Protein AF-A0A838FBT1-F1 (afdb_monomer)

Sequence (132 aa):
MTEKQNKALNKRYNVAAKYRGFVIQQFCDIELMIDLVICRYFCDNINKSKELLHRLVSDKLDFNTKKILLGYILHNHYTKFIEDNPKFLSDLTKAQEFRNVLAHRKVFTRKKSDLDTFDGDNVWFENPYCKE

Structure (mmCIF, N/CA/C/O backbone):
data_AF-A0A838FBT1-F1
#
_entry.id   AF-A0A838FBT1-F1
#
loop_
_atom_site.group_PDB
_atom_site.id
_atom_site.type_symbol
_atom_site.label_atom_id
_atom_site.label_alt_id
_atom_site.label_comp_id
_atom_site.label_asym_id
_atom_site.label_entity_id
_atom_site.label_seq_id
_atom_site.pdbx_PDB_ins_code
_atom_site.Cartn_x
_atom_site.Cartn_y
_atom_site.Cartn_z
_atom_site.occupancy
_atom_site.B_iso_or_equiv
_atom_site.auth_seq_id
_atom_site.auth_comp_id
_atom_site.auth_asym_id
_atom_site.auth_atom_id
_atom_site.pdbx_PDB_model_num
ATOM 1 N N . MET A 1 1 ? 27.552 2.281 -31.216 1.00 57.62 1 MET A N 1
ATOM 2 C CA . MET A 1 1 ? 26.572 1.184 -31.040 1.00 57.62 1 MET A CA 1
ATOM 3 C C . MET A 1 1 ? 26.018 0.795 -32.393 1.00 57.62 1 MET A C 1
ATOM 5 O O . MET A 1 1 ? 25.703 1.681 -33.174 1.00 57.62 1 MET A O 1
ATOM 9 N N . THR A 1 2 ? 25.901 -0.501 -32.666 1.00 77.25 2 THR A N 1
ATOM 10 C CA . THR A 1 2 ? 25.253 -1.006 -33.882 1.00 77.25 2 THR A CA 1
ATOM 11 C C . THR A 1 2 ? 23.729 -0.922 -33.762 1.00 77.25 2 THR A C 1
ATOM 13 O O . THR A 1 2 ? 23.173 -0.935 -32.663 1.00 77.25 2 THR A O 1
ATOM 16 N N . GLU A 1 3 ? 23.021 -0.883 -34.889 1.00 76.50 3 GLU A N 1
ATOM 17 C CA . GLU A 1 3 ? 21.551 -0.844 -34.931 1.00 76.50 3 GLU A CA 1
ATOM 18 C C . GLU A 1 3 ? 20.907 -2.018 -34.162 1.00 76.50 3 GLU A C 1
ATOM 20 O O . GLU A 1 3 ? 19.926 -1.859 -33.430 1.00 76.50 3 GLU A O 1
ATOM 25 N N . LYS A 1 4 ? 21.540 -3.196 -34.224 1.00 70.38 4 LYS A N 1
ATOM 26 C CA . LYS A 1 4 ? 21.150 -4.393 -33.466 1.00 70.38 4 LYS A CA 1
ATOM 27 C C . LYS A 1 4 ? 21.300 -4.203 -31.949 1.00 70.38 4 LYS A C 1
ATOM 29 O O . LYS A 1 4 ? 20.436 -4.656 -31.196 1.00 70.38 4 LYS A O 1
ATOM 34 N N . GLN A 1 5 ? 22.355 -3.515 -31.499 1.00 62.03 5 GLN A N 1
ATOM 35 C CA . GLN A 1 5 ? 22.561 -3.172 -30.086 1.00 62.03 5 GLN A CA 1
ATOM 36 C C . GLN A 1 5 ? 21.514 -2.158 -29.601 1.00 62.03 5 GLN A C 1
ATOM 38 O O . GLN A 1 5 ? 20.922 -2.370 -28.544 1.00 62.03 5 GLN A O 1
ATOM 43 N N . ASN A 1 6 ? 21.195 -1.138 -30.405 1.00 69.25 6 ASN A N 1
ATOM 44 C CA . ASN A 1 6 ? 20.157 -0.150 -30.082 1.00 69.25 6 ASN A CA 1
ATOM 45 C C . ASN A 1 6 ? 18.767 -0.790 -29.949 1.00 69.25 6 ASN A C 1
ATOM 47 O O . ASN A 1 6 ? 18.041 -0.526 -28.992 1.00 69.25 6 ASN A O 1
ATOM 51 N N . LYS A 1 7 ? 18.401 -1.692 -30.868 1.00 70.75 7 LYS A N 1
ATOM 52 C CA . LYS A 1 7 ? 17.110 -2.395 -30.826 1.00 70.75 7 LYS A CA 1
ATOM 53 C C . LYS A 1 7 ? 16.982 -3.304 -29.599 1.00 70.75 7 LYS A C 1
ATOM 55 O O . LYS A 1 7 ? 15.925 -3.347 -28.968 1.00 70.75 7 LYS A O 1
ATOM 60 N N . ALA A 1 8 ? 18.053 -4.014 -29.239 1.00 67.62 8 ALA A N 1
ATOM 61 C CA . ALA A 1 8 ? 18.085 -4.847 -28.037 1.00 67.62 8 ALA A CA 1
ATOM 62 C C . ALA A 1 8 ? 17.990 -4.009 -26.750 1.00 67.62 8 ALA A C 1
ATOM 64 O O . ALA A 1 8 ? 17.270 -4.387 -25.824 1.00 67.62 8 ALA A O 1
ATOM 65 N N . LEU A 1 9 ? 18.667 -2.861 -26.712 1.00 68.69 9 LEU A N 1
ATOM 66 C CA . LEU A 1 9 ? 18.637 -1.928 -25.590 1.00 68.69 9 LEU A CA 1
ATOM 67 C C . LEU A 1 9 ? 17.241 -1.312 -25.399 1.00 68.69 9 LEU A C 1
ATOM 69 O O . LEU A 1 9 ? 16.690 -1.382 -24.303 1.00 68.69 9 LEU A O 1
ATOM 73 N N . ASN A 1 10 ? 16.611 -0.822 -26.471 1.00 71.94 10 ASN A N 1
ATOM 74 C CA . ASN A 1 10 ? 15.240 -0.296 -26.432 1.00 71.94 10 ASN A CA 1
ATOM 75 C C . ASN A 1 10 ? 14.230 -1.346 -25.957 1.00 71.94 10 ASN A C 1
ATOM 77 O O . ASN A 1 10 ? 13.334 -1.048 -25.168 1.00 71.94 10 ASN A O 1
ATOM 81 N N . LYS A 1 11 ? 14.399 -2.607 -26.378 1.00 72.38 11 LYS A N 1
ATOM 82 C CA . LYS A 1 11 ? 13.560 -3.708 -25.894 1.00 72.38 11 LYS A CA 1
ATOM 83 C C . LYS A 1 11 ? 13.687 -3.890 -24.378 1.00 72.38 11 LYS A C 1
ATOM 85 O O . LYS A 1 11 ? 12.668 -4.061 -23.715 1.00 72.38 11 LYS A O 1
ATOM 90 N N . ARG A 1 12 ? 14.903 -3.832 -23.823 1.00 68.38 12 ARG A N 1
ATOM 91 C CA . ARG A 1 12 ? 15.132 -3.929 -22.369 1.00 68.38 12 ARG A CA 1
ATOM 92 C C . ARG A 1 12 ? 14.523 -2.748 -21.617 1.00 68.38 12 ARG A C 1
ATOM 94 O O . ARG A 1 12 ? 13.839 -2.972 -20.624 1.00 68.38 12 ARG A O 1
ATOM 101 N N . TYR A 1 13 ? 14.686 -1.525 -22.125 1.00 71.81 13 TYR A N 1
ATOM 102 C CA . TYR 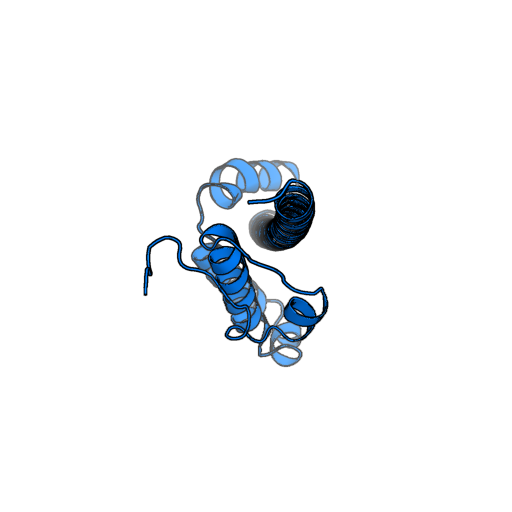A 1 13 ? 14.067 -0.337 -21.530 1.00 71.81 13 TYR A CA 1
ATOM 103 C C . TYR A 1 13 ? 12.542 -0.438 -21.472 1.00 71.81 13 TYR A C 1
ATOM 105 O O . TYR A 1 13 ? 11.958 -0.193 -20.421 1.00 71.81 13 TYR A O 1
ATOM 113 N N . ASN A 1 14 ? 11.898 -0.868 -22.559 1.00 73.50 14 ASN A N 1
ATOM 114 C CA . ASN A 1 14 ? 10.441 -1.014 -22.597 1.00 73.50 14 ASN A CA 1
ATOM 115 C C . ASN A 1 14 ? 9.939 -2.080 -21.615 1.00 73.50 14 ASN A C 1
ATOM 117 O O . ASN A 1 14 ? 8.913 -1.896 -20.962 1.00 73.50 14 ASN A O 1
ATOM 121 N N . VAL A 1 15 ? 10.672 -3.190 -21.485 1.00 73.56 15 VAL A N 1
ATOM 122 C CA . VAL A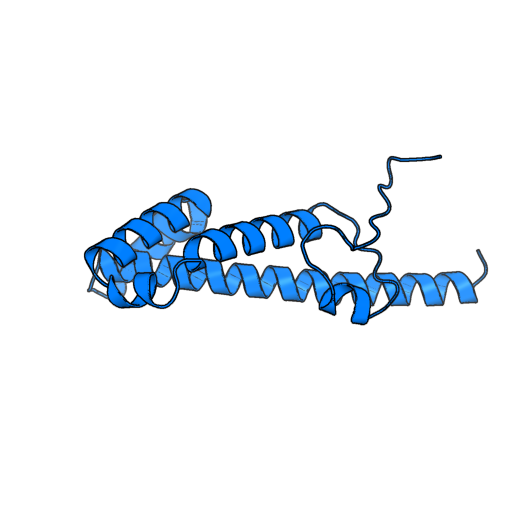 1 15 ? 10.349 -4.246 -20.517 1.00 73.56 15 VAL A CA 1
ATOM 123 C C . VAL A 1 15 ? 10.494 -3.727 -19.084 1.00 73.56 15 VAL A C 1
ATOM 125 O O . VAL A 1 15 ? 9.568 -3.883 -18.290 1.00 73.56 15 VAL A O 1
ATOM 128 N N . ALA A 1 16 ? 11.600 -3.055 -18.766 1.00 72.56 16 ALA A N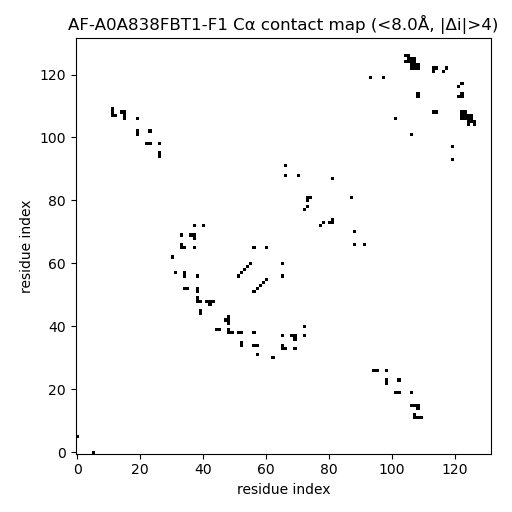 1
ATOM 129 C CA . ALA A 1 16 ? 11.821 -2.461 -17.451 1.00 72.56 16 ALA A CA 1
ATOM 130 C C . ALA A 1 16 ? 10.757 -1.409 -17.096 1.00 72.56 16 ALA A C 1
ATOM 132 O O . ALA A 1 16 ? 10.220 -1.431 -15.990 1.00 72.56 16 ALA A O 1
ATOM 133 N N . ALA A 1 17 ? 10.400 -0.535 -18.042 1.00 77.94 17 ALA A N 1
ATOM 134 C CA . ALA A 1 17 ? 9.354 0.468 -17.862 1.00 77.94 17 ALA A CA 1
ATOM 135 C C . ALA A 1 17 ? 7.990 -0.175 -17.574 1.00 77.94 17 ALA A C 1
ATOM 137 O O . ALA A 1 17 ? 7.292 0.254 -16.656 1.00 77.94 17 ALA A O 1
ATOM 138 N N . LYS A 1 18 ? 7.638 -1.245 -18.300 1.00 80.81 18 LYS A N 1
ATOM 139 C CA . LYS A 1 18 ? 6.389 -1.985 -18.083 1.00 80.81 18 LYS A CA 1
ATOM 140 C C . LYS A 1 18 ? 6.314 -2.580 -16.675 1.00 80.81 18 LYS A C 1
ATOM 142 O O . LYS A 1 18 ? 5.302 -2.407 -16.004 1.00 80.81 18 LYS A O 1
ATOM 147 N N . TYR A 1 19 ? 7.367 -3.260 -16.219 1.00 79.38 19 TYR A N 1
ATOM 148 C CA . TYR A 1 19 ? 7.380 -3.861 -14.880 1.00 79.38 19 TYR A CA 1
ATOM 149 C C . TYR A 1 19 ? 7.390 -2.815 -13.770 1.00 79.38 19 TYR A C 1
ATOM 151 O O . TYR A 1 19 ? 6.661 -2.955 -12.794 1.00 79.38 19 TYR A O 1
ATOM 159 N N . ARG A 1 20 ? 8.155 -1.733 -13.939 1.00 81.81 20 ARG A N 1
ATOM 160 C CA . ARG A 1 20 ? 8.130 -0.606 -13.005 1.00 81.81 20 ARG A CA 1
ATOM 161 C C . ARG A 1 20 ? 6.726 -0.013 -12.895 1.00 81.81 20 ARG A C 1
ATOM 163 O O . ARG A 1 20 ? 6.251 0.186 -11.784 1.00 81.81 20 ARG A O 1
ATOM 170 N N . GLY A 1 21 ? 6.064 0.238 -14.026 1.00 83.94 21 GLY A N 1
ATOM 171 C CA . GLY A 1 21 ? 4.685 0.729 -14.048 1.00 83.94 21 GLY A CA 1
ATOM 172 C C . GLY A 1 21 ? 3.724 -0.226 -13.342 1.00 83.94 21 GLY A C 1
ATOM 173 O O . GLY A 1 21 ? 2.918 0.214 -12.532 1.00 83.94 21 GLY A O 1
ATOM 174 N N . PHE A 1 22 ? 3.873 -1.533 -13.576 1.00 86.81 22 PHE A N 1
ATOM 175 C CA . PHE A 1 22 ? 3.082 -2.557 -12.898 1.00 86.81 22 PHE A CA 1
ATOM 176 C C . PHE A 1 22 ? 3.258 -2.518 -11.374 1.00 86.81 22 PHE A C 1
ATOM 178 O O . PHE A 1 22 ? 2.267 -2.422 -10.661 1.00 86.81 22 PHE A O 1
ATOM 185 N N . VAL A 1 23 ? 4.493 -2.535 -10.860 1.00 86.94 23 VAL A N 1
ATOM 186 C CA . VAL A 1 23 ? 4.723 -2.525 -9.404 1.00 86.94 23 VAL A CA 1
ATOM 187 C C . VAL A 1 23 ? 4.252 -1.221 -8.763 1.00 86.94 23 VAL A C 1
ATOM 189 O O . VAL A 1 23 ? 3.646 -1.254 -7.695 1.00 86.94 23 VAL A O 1
ATOM 192 N N . ILE A 1 24 ? 4.491 -0.076 -9.412 1.00 88.00 24 ILE A N 1
ATOM 193 C CA . ILE A 1 24 ? 3.989 1.215 -8.924 1.00 88.00 24 ILE A CA 1
ATOM 194 C C . ILE A 1 24 ? 2.462 1.177 -8.826 1.00 88.00 24 ILE A C 1
ATOM 196 O O . ILE A 1 24 ? 1.930 1.560 -7.790 1.00 88.00 24 ILE A O 1
ATOM 200 N N . GLN A 1 25 ? 1.774 0.662 -9.850 1.00 91.25 25 GLN A N 1
ATOM 201 C CA . GLN A 1 25 ? 0.318 0.540 -9.829 1.00 91.25 25 GLN A CA 1
ATOM 202 C C . GLN A 1 25 ? -0.159 -0.363 -8.687 1.00 91.25 25 GLN A C 1
ATOM 204 O O . GLN A 1 25 ? -1.042 0.033 -7.940 1.00 91.25 25 GLN A O 1
ATOM 209 N N . GLN A 1 26 ? 0.459 -1.533 -8.500 1.00 92.62 26 GLN A N 1
ATOM 210 C CA . GLN A 1 26 ? 0.101 -2.436 -7.400 1.00 92.62 26 GLN A CA 1
ATOM 211 C C . GLN A 1 26 ? 0.280 -1.773 -6.029 1.00 92.62 26 GLN A C 1
ATOM 213 O O . GLN A 1 26 ? -0.556 -1.940 -5.146 1.00 92.62 26 GLN A O 1
ATOM 218 N N . PHE A 1 27 ? 1.340 -0.982 -5.848 1.00 93.88 27 PHE A N 1
ATOM 219 C CA . PHE A 1 27 ? 1.536 -0.242 -4.605 1.00 93.88 27 PHE A CA 1
ATOM 220 C C . PHE A 1 27 ? 0.492 0.870 -4.418 1.00 93.88 27 PHE A C 1
ATOM 222 O O . PHE A 1 27 ? -0.001 1.052 -3.309 1.00 93.88 27 PHE A O 1
ATOM 229 N N . CYS A 1 28 ? 0.114 1.578 -5.488 1.00 92.06 28 CYS A N 1
ATOM 230 C CA . CYS A 1 28 ? -0.988 2.543 -5.450 1.00 92.06 28 CYS A CA 1
ATOM 231 C C . CYS A 1 28 ? -2.317 1.878 -5.067 1.00 92.06 28 CYS A C 1
ATOM 233 O O . CYS A 1 28 ? -3.070 2.443 -4.278 1.00 92.06 28 CYS A O 1
ATOM 235 N N . ASP A 1 29 ? -2.587 0.674 -5.576 1.00 94.81 29 ASP A N 1
ATOM 236 C CA . ASP A 1 29 ? -3.798 -0.078 -5.240 1.00 94.81 29 ASP A CA 1
ATOM 237 C C . ASP A 1 29 ? -3.807 -0.472 -3.751 1.00 94.81 29 ASP A C 1
ATOM 239 O O . ASP A 1 29 ? -4.826 -0.313 -3.079 1.00 94.81 29 ASP A O 1
ATOM 243 N N . ILE A 1 30 ? -2.664 -0.917 -3.210 1.00 95.44 30 ILE A N 1
ATOM 244 C CA . ILE A 1 30 ? -2.499 -1.197 -1.772 1.00 95.44 30 ILE A CA 1
ATOM 245 C C . ILE A 1 30 ? -2.760 0.065 -0.946 1.00 95.44 30 ILE A C 1
ATOM 247 O O . ILE A 1 30 ? -3.524 0.024 0.015 1.00 95.44 30 ILE A O 1
ATOM 251 N N . GLU A 1 31 ? -2.145 1.188 -1.315 1.00 94.62 31 GLU A N 1
ATOM 252 C CA . GLU A 1 31 ? -2.306 2.453 -0.598 1.00 94.62 31 GLU A CA 1
ATOM 253 C C . GLU A 1 31 ? -3.770 2.919 -0.595 1.00 94.62 31 GLU A C 1
ATOM 255 O O . GLU A 1 31 ? -4.306 3.258 0.460 1.00 94.62 31 GLU A O 1
ATOM 260 N N . LEU A 1 32 ? -4.461 2.812 -1.734 1.00 93.31 32 LEU A N 1
ATOM 261 C CA . LEU A 1 32 ? -5.887 3.118 -1.836 1.00 93.31 32 LEU A CA 1
ATOM 262 C C . LEU A 1 32 ? -6.741 2.207 -0.943 1.00 93.31 32 LEU A C 1
ATOM 264 O O . LEU A 1 32 ? -7.689 2.673 -0.310 1.00 93.31 32 LEU A O 1
ATOM 268 N N . MET A 1 33 ? -6.428 0.910 -0.866 1.00 95.12 33 MET A N 1
ATOM 269 C CA . MET A 1 33 ? -7.143 -0.004 0.031 1.00 95.12 33 MET A CA 1
ATOM 270 C C . MET A 1 33 ? -6.982 0.404 1.498 1.00 95.12 33 MET A C 1
ATOM 272 O O . MET A 1 33 ? -7.962 0.388 2.244 1.00 95.12 33 MET A O 1
ATOM 276 N N . ILE A 1 34 ? -5.778 0.810 1.905 1.00 95.56 34 ILE A N 1
ATOM 277 C CA . ILE A 1 34 ? -5.516 1.303 3.262 1.00 95.56 34 ILE A CA 1
ATOM 278 C C . ILE A 1 34 ? -6.336 2.567 3.532 1.00 95.56 34 ILE A C 1
ATOM 280 O O . ILE A 1 34 ? -7.000 2.661 4.567 1.00 95.56 34 ILE A O 1
ATOM 284 N N . ASP A 1 35 ? -6.359 3.500 2.583 1.00 93.38 35 ASP A N 1
ATOM 285 C CA . ASP A 1 35 ? -7.119 4.740 2.711 1.00 93.38 35 ASP A CA 1
ATOM 286 C C . ASP A 1 35 ? -8.619 4.475 2.889 1.00 93.38 35 ASP A C 1
ATOM 288 O O . ASP A 1 35 ? -9.269 5.084 3.743 1.00 93.38 35 ASP A O 1
ATOM 292 N N . LEU A 1 36 ? -9.170 3.519 2.137 1.00 92.00 36 LEU A N 1
ATOM 293 C CA . LEU A 1 36 ? -10.567 3.106 2.262 1.00 92.00 36 LEU A CA 1
ATOM 294 C C . LEU A 1 36 ? -10.870 2.475 3.625 1.00 92.00 36 LEU A C 1
ATOM 296 O O . LEU A 1 36 ? -11.929 2.751 4.190 1.00 92.00 36 LEU A O 1
ATOM 300 N N . VAL A 1 37 ? -9.964 1.653 4.164 1.00 92.94 37 VAL A N 1
ATOM 301 C CA . VAL A 1 37 ? -10.116 1.062 5.504 1.00 92.94 37 VAL A CA 1
ATOM 302 C C . VAL A 1 37 ? -10.148 2.156 6.569 1.00 92.94 37 VAL A C 1
ATOM 304 O O . VAL A 1 37 ? -11.069 2.179 7.386 1.00 92.94 37 VAL A O 1
ATOM 307 N N . ILE A 1 38 ? -9.204 3.099 6.522 1.00 93.12 38 ILE A N 1
ATOM 308 C CA . ILE A 1 38 ? -9.139 4.231 7.457 1.00 93.12 38 ILE A CA 1
ATOM 309 C C . ILE A 1 38 ? -10.422 5.066 7.371 1.00 93.12 38 ILE A C 1
ATOM 311 O O . ILE A 1 38 ? -11.058 5.344 8.389 1.00 93.12 38 ILE A O 1
ATOM 315 N N . CYS A 1 39 ? -10.846 5.434 6.160 1.00 92.12 39 CYS A N 1
ATOM 316 C CA . CYS A 1 39 ? -12.015 6.291 5.969 1.00 92.12 39 CYS A CA 1
ATOM 317 C C . CYS A 1 39 ? -13.321 5.626 6.401 1.00 92.12 39 CYS A C 1
ATOM 319 O O . CYS A 1 39 ? -14.212 6.314 6.900 1.00 92.12 39 CYS A O 1
ATOM 321 N N . ARG A 1 40 ? -13.462 4.312 6.197 1.00 89.06 40 ARG A N 1
ATOM 322 C CA . ARG A 1 40 ? -14.638 3.564 6.661 1.00 89.06 40 ARG A CA 1
ATOM 323 C C . ARG A 1 40 ? -14.649 3.414 8.172 1.00 89.06 40 ARG A C 1
ATOM 325 O O . ARG A 1 40 ? -15.703 3.565 8.765 1.00 89.06 40 ARG A O 1
ATOM 332 N N . TYR A 1 41 ? -13.492 3.183 8.787 1.00 90.81 41 TYR A N 1
ATOM 333 C CA . TYR A 1 41 ? -13.394 3.065 10.239 1.00 90.81 41 TYR A CA 1
ATOM 334 C C . TYR A 1 41 ? -13.826 4.351 10.963 1.00 90.81 41 TYR A C 1
ATOM 336 O O . TYR A 1 41 ? -14.561 4.293 11.942 1.00 90.81 41 TYR A O 1
ATOM 344 N N . PHE A 1 42 ? -13.408 5.523 10.473 1.00 87.19 42 PHE A N 1
ATOM 345 C CA . PHE A 1 42 ? -13.775 6.805 11.092 1.00 87.19 42 PHE A CA 1
ATOM 346 C C . PHE A 1 42 ? -15.121 7.366 10.619 1.00 87.19 42 PHE A C 1
ATOM 348 O O . PHE A 1 42 ? -15.628 8.323 11.210 1.00 87.19 42 PHE A O 1
ATOM 355 N N . CYS A 1 43 ? -15.694 6.834 9.537 1.00 88.06 43 CYS A N 1
ATOM 356 C CA . CYS A 1 43 ? -16.930 7.354 8.978 1.00 88.06 43 CYS A CA 1
ATOM 357 C C . CYS A 1 43 ? -17.756 6.279 8.260 1.00 88.06 43 CYS A C 1
ATOM 359 O O . CYS A 1 43 ? -17.497 5.941 7.104 1.00 88.06 43 CYS A O 1
ATOM 361 N N . ASP A 1 44 ? -18.841 5.848 8.906 1.00 84.06 44 ASP A N 1
ATOM 362 C CA . ASP A 1 44 ? -19.789 4.877 8.342 1.00 84.06 44 ASP A CA 1
ATOM 363 C C . ASP A 1 44 ? -20.665 5.454 7.215 1.00 84.06 44 ASP A C 1
ATOM 365 O O . ASP A 1 44 ? -21.271 4.724 6.428 1.00 84.06 44 ASP A O 1
ATOM 369 N N . ASN A 1 45 ? -20.747 6.783 7.094 1.00 91.19 45 ASN A N 1
ATOM 370 C CA . ASN A 1 45 ? -21.498 7.420 6.018 1.00 91.19 45 ASN A CA 1
ATOM 371 C C . ASN A 1 45 ? -20.652 7.479 4.739 1.00 91.19 45 ASN A C 1
ATOM 373 O O . ASN A 1 45 ? -19.689 8.235 4.667 1.00 91.19 45 ASN A O 1
ATOM 377 N N . ILE A 1 46 ? -21.070 6.756 3.696 1.00 84.62 46 ILE A N 1
ATOM 378 C CA . ILE A 1 46 ? -20.356 6.664 2.408 1.00 84.62 46 ILE A CA 1
ATOM 379 C C . ILE A 1 46 ? -20.000 8.031 1.805 1.00 84.62 46 ILE A C 1
ATOM 381 O O . ILE A 1 46 ? -18.898 8.197 1.286 1.00 84.62 46 ILE A O 1
ATOM 385 N N . ASN A 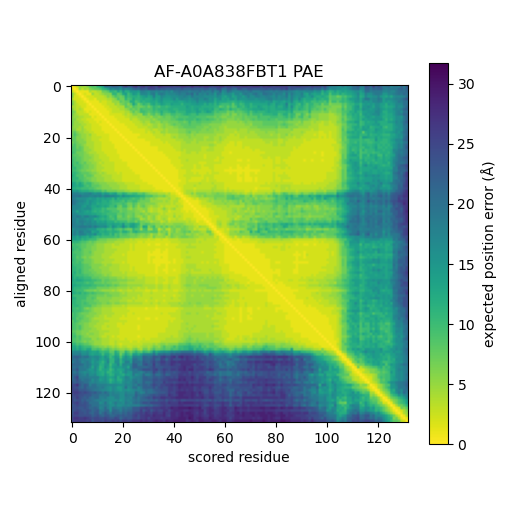1 47 ? -20.900 9.016 1.860 1.00 85.25 47 ASN A N 1
ATOM 386 C CA . ASN A 1 47 ? -20.652 10.322 1.244 1.00 85.25 47 ASN A CA 1
ATOM 387 C C . ASN A 1 47 ? -19.614 11.122 2.037 1.00 85.25 47 ASN A C 1
ATOM 389 O O . ASN A 1 47 ? -18.682 11.666 1.453 1.00 85.25 47 ASN A O 1
ATOM 393 N N . LYS A 1 48 ? -19.716 11.117 3.369 1.00 85.88 48 LYS A N 1
ATOM 394 C CA . LYS A 1 48 ? -18.719 11.749 4.244 1.00 85.88 48 LYS A CA 1
ATOM 395 C C . LYS A 1 48 ? -17.376 11.012 4.221 1.00 85.88 48 LYS A C 1
ATOM 397 O O . LYS A 1 48 ? -16.335 11.650 4.282 1.00 85.88 48 LYS A O 1
ATOM 402 N N . SER A 1 49 ? -17.389 9.690 4.062 1.00 87.00 49 SER A N 1
ATOM 403 C CA . SER A 1 49 ? -16.189 8.861 3.909 1.00 87.00 49 SER A CA 1
ATOM 404 C C . SER A 1 49 ? -15.430 9.204 2.620 1.00 87.00 49 SER A C 1
ATOM 406 O O . SER A 1 49 ? -14.210 9.333 2.645 1.00 87.00 49 SER A O 1
ATOM 408 N N . LYS A 1 50 ? -16.137 9.465 1.509 1.00 83.69 50 LYS A N 1
ATOM 409 C CA . LYS A 1 50 ? -15.523 9.982 0.269 1.00 83.69 50 LYS A CA 1
ATOM 410 C C . LYS A 1 50 ? -14.910 11.370 0.452 1.00 83.69 50 LYS A C 1
ATOM 412 O O . LYS A 1 50 ? -13.829 11.633 -0.070 1.00 83.69 50 LYS A O 1
ATOM 417 N N . GLU A 1 51 ? -15.578 12.259 1.185 1.00 83.31 51 GLU A N 1
ATOM 418 C CA . GLU A 1 51 ? -15.008 13.574 1.496 1.00 83.31 51 GLU A CA 1
ATOM 419 C C . GLU A 1 51 ? -13.771 13.463 2.390 1.00 83.31 51 GLU A C 1
ATOM 421 O O . GLU A 1 51 ? -12.773 14.128 2.122 1.00 83.31 51 GLU A O 1
ATOM 426 N N . LEU A 1 52 ? -13.808 12.600 3.409 1.00 84.62 52 LEU A N 1
ATOM 427 C CA . LEU A 1 52 ? -12.672 12.307 4.283 1.00 84.62 52 LEU A CA 1
ATOM 428 C C . LEU A 1 52 ? -11.484 11.765 3.473 1.00 84.62 52 LEU A C 1
ATOM 430 O O . LEU A 1 52 ? -10.366 12.265 3.614 1.00 84.62 52 LEU A O 1
ATOM 434 N N . LEU A 1 53 ? -11.751 10.820 2.567 1.00 85.12 53 LEU A N 1
ATOM 435 C CA . LEU A 1 53 ? -10.761 10.235 1.668 1.00 85.12 53 LEU A CA 1
ATOM 436 C C . LEU A 1 53 ? -10.041 11.309 0.852 1.00 85.12 53 LEU A C 1
ATOM 438 O O . LEU A 1 53 ? -8.815 11.397 0.894 1.00 85.12 53 LEU A O 1
ATOM 442 N N . HIS A 1 54 ? -10.800 12.156 0.154 1.00 79.94 54 HIS A N 1
ATOM 443 C CA . HIS A 1 54 ? -10.230 13.176 -0.724 1.00 79.94 54 HIS A CA 1
ATOM 444 C C . HIS A 1 54 ? -9.589 14.348 0.024 1.00 79.94 54 HIS A C 1
ATOM 446 O O . HIS A 1 54 ? -8.597 14.899 -0.445 1.00 79.94 54 HIS A O 1
ATOM 452 N N . ARG A 1 55 ? -10.144 14.773 1.164 1.00 79.25 55 ARG A N 1
ATOM 453 C CA . ARG A 1 55 ? -9.687 15.997 1.842 1.00 79.25 55 ARG A CA 1
ATOM 454 C C . ARG A 1 55 ? -8.544 15.767 2.818 1.00 79.25 55 ARG A C 1
ATOM 456 O O . ARG A 1 55 ? -7.756 16.686 3.031 1.00 79.25 55 ARG A O 1
ATOM 463 N N . LEU A 1 56 ? -8.484 14.592 3.440 1.00 76.62 56 LEU A N 1
ATOM 464 C CA . LEU A 1 56 ? -7.636 14.369 4.611 1.00 76.62 56 LEU A CA 1
ATOM 465 C C . LEU A 1 56 ? -6.762 13.126 4.523 1.00 76.62 56 LEU A C 1
ATOM 467 O O . LEU A 1 56 ? -5.750 13.104 5.210 1.00 76.62 56 LEU A O 1
ATOM 471 N N . VAL A 1 57 ? -7.116 12.116 3.726 1.00 79.19 57 VAL A N 1
ATOM 472 C CA . VAL A 1 57 ? -6.410 10.825 3.772 1.00 79.19 57 VAL A CA 1
ATOM 473 C C . VAL A 1 57 ? -5.515 10.619 2.552 1.00 79.19 57 VAL A C 1
ATOM 475 O O . VAL A 1 57 ? -4.302 10.544 2.725 1.00 79.19 57 VAL A O 1
ATOM 478 N N . SER A 1 58 ? -6.073 10.613 1.335 1.00 78.12 58 SER A N 1
ATOM 479 C CA . SER A 1 58 ? -5.347 10.260 0.100 1.00 78.12 58 SER A CA 1
ATOM 480 C C . SER A 1 58 ? -4.076 11.089 -0.102 1.00 78.12 58 SER A C 1
ATOM 482 O O . SER A 1 58 ? -2.988 10.528 -0.218 1.00 78.12 58 SER A O 1
ATOM 484 N N . ASP A 1 59 ? -4.207 12.419 -0.064 1.00 79.44 59 ASP A N 1
ATOM 485 C CA . ASP A 1 59 ? -3.145 13.332 -0.516 1.00 79.44 59 ASP A CA 1
ATOM 486 C C . ASP A 1 59 ? -2.420 14.046 0.634 1.00 79.44 59 ASP A C 1
ATOM 488 O O . ASP A 1 59 ? -1.461 14.786 0.408 1.00 79.44 59 ASP A O 1
ATOM 492 N N . LYS A 1 60 ? -2.914 13.903 1.869 1.00 87.00 60 LYS A N 1
ATOM 493 C CA . LYS A 1 60 ? -2.398 14.638 3.038 1.00 87.00 60 LYS A CA 1
ATOM 494 C C . LYS A 1 60 ? -1.611 13.767 4.001 1.00 87.00 60 LYS A C 1
ATOM 496 O O . LYS A 1 60 ? -0.747 14.298 4.694 1.00 87.00 60 LYS A O 1
ATOM 501 N N . LEU A 1 61 ? -1.897 12.468 4.052 1.00 90.81 61 LEU A N 1
ATOM 502 C CA . LEU A 1 61 ? -1.144 11.536 4.879 1.00 90.81 61 LEU A CA 1
ATOM 503 C C . LEU A 1 61 ? -0.092 10.846 4.026 1.00 90.81 61 LEU A C 1
ATOM 505 O O . LEU A 1 61 ? -0.383 10.363 2.935 1.00 90.81 61 LEU A O 1
ATOM 509 N N . ASP A 1 62 ? 1.128 10.766 4.542 1.00 91.94 62 ASP A N 1
ATOM 510 C CA . ASP A 1 62 ? 2.118 9.882 3.949 1.00 91.94 62 ASP A CA 1
ATOM 511 C C . ASP A 1 62 ? 1.790 8.411 4.258 1.00 91.94 62 ASP A C 1
ATOM 513 O O . ASP A 1 62 ? 1.040 8.076 5.183 1.00 91.94 62 ASP A O 1
ATOM 517 N N . PHE A 1 63 ? 2.383 7.506 3.480 1.00 92.75 63 PHE A N 1
ATOM 518 C CA . PHE A 1 63 ? 2.170 6.070 3.641 1.00 92.75 63 PHE A CA 1
ATOM 519 C C . PHE A 1 63 ? 2.528 5.554 5.045 1.00 92.75 63 PHE A C 1
ATOM 521 O O . PHE A 1 63 ? 1.870 4.651 5.557 1.00 92.75 63 PHE A O 1
ATOM 528 N N . ASN A 1 64 ? 3.545 6.122 5.703 1.00 93.75 64 ASN A N 1
ATOM 529 C CA . ASN A 1 64 ? 3.931 5.688 7.048 1.00 93.75 64 ASN A CA 1
ATOM 530 C C . ASN A 1 64 ? 2.856 6.039 8.079 1.00 93.75 64 ASN A C 1
ATOM 532 O O . ASN A 1 64 ? 2.522 5.209 8.923 1.00 93.75 64 ASN A O 1
ATOM 536 N N . THR A 1 65 ? 2.269 7.224 7.971 1.00 94.62 65 THR A N 1
ATOM 537 C CA . THR A 1 65 ? 1.160 7.678 8.807 1.00 94.62 65 THR A CA 1
ATOM 538 C C . THR A 1 65 ? -0.073 6.808 8.573 1.00 94.62 65 THR A C 1
ATOM 540 O O . THR A 1 65 ? -0.673 6.319 9.531 1.00 94.62 65 THR A O 1
ATOM 543 N N . LYS A 1 66 ? -0.400 6.514 7.307 1.00 95.19 66 LYS A N 1
ATOM 544 C CA . LYS A 1 66 ? -1.471 5.574 6.934 1.00 95.19 66 LYS A CA 1
ATOM 545 C C . LYS A 1 66 ? -1.239 4.181 7.535 1.00 95.19 66 LYS A C 1
ATOM 547 O O . LYS A 1 66 ? -2.149 3.602 8.120 1.00 95.19 66 LYS A O 1
ATOM 552 N N . LYS A 1 67 ? -0.007 3.665 7.477 1.00 96.12 67 LYS A N 1
ATOM 553 C CA . LYS A 1 67 ? 0.386 2.377 8.075 1.00 96.12 67 LYS A CA 1
ATOM 554 C C . LYS A 1 67 ? 0.226 2.363 9.598 1.00 96.12 67 LYS A C 1
ATOM 556 O O . LYS A 1 67 ? -0.239 1.366 10.140 1.00 96.12 67 LYS A O 1
ATOM 561 N N . ILE A 1 68 ? 0.584 3.449 10.287 1.00 95.88 68 ILE A N 1
ATOM 562 C CA . ILE A 1 68 ? 0.393 3.577 11.742 1.00 95.88 68 ILE A CA 1
ATOM 563 C C . ILE A 1 68 ? -1.100 3.540 12.089 1.00 95.88 68 ILE A C 1
ATOM 565 O O . ILE A 1 68 ? -1.500 2.781 12.971 1.00 95.88 68 ILE A O 1
ATOM 569 N N . LEU A 1 69 ? -1.930 4.303 11.368 1.00 95.50 69 LEU A N 1
ATOM 570 C CA . LEU A 1 69 ? -3.385 4.304 11.560 1.00 95.50 69 LEU A CA 1
ATOM 571 C C . LEU A 1 69 ? -3.994 2.926 11.289 1.00 95.50 69 LEU A C 1
ATOM 573 O O . LEU A 1 69 ? -4.795 2.440 12.083 1.00 95.50 69 LEU A O 1
ATOM 577 N N . LEU A 1 70 ? -3.577 2.267 10.206 1.00 96.69 70 LEU A N 1
ATOM 578 C CA . LEU A 1 70 ? -3.992 0.903 9.902 1.00 96.69 70 LEU A CA 1
ATOM 579 C C . LEU A 1 70 ? -3.595 -0.062 11.021 1.00 96.69 70 LEU A C 1
ATOM 581 O O . LEU A 1 70 ? -4.424 -0.850 11.461 1.00 96.69 70 LEU A O 1
ATOM 585 N N . GLY A 1 71 ? -2.356 0.021 11.509 1.00 96.06 71 GLY A N 1
ATOM 586 C CA . GLY A 1 71 ? -1.885 -0.782 12.634 1.00 96.06 71 GLY A CA 1
ATOM 587 C C . GLY A 1 71 ? -2.762 -0.592 13.868 1.00 96.06 71 GLY A C 1
ATOM 588 O O . GLY A 1 71 ? -3.210 -1.574 14.451 1.00 96.06 71 GLY A O 1
ATOM 589 N N . TYR A 1 72 ? -3.090 0.655 14.215 1.00 96.12 72 TYR A N 1
ATOM 590 C CA . TYR A 1 72 ? -4.010 0.954 15.311 1.00 96.12 72 TYR A CA 1
ATOM 591 C C . TYR A 1 72 ? -5.391 0.308 15.106 1.00 96.12 72 TYR A C 1
ATOM 593 O O . TYR A 1 72 ? -5.905 -0.340 16.016 1.00 96.12 72 TYR A O 1
ATOM 601 N N . ILE A 1 73 ? -5.986 0.433 13.916 1.00 95.75 73 ILE A N 1
ATOM 602 C CA . ILE A 1 73 ? -7.297 -0.165 13.613 1.00 95.75 73 ILE A CA 1
ATOM 603 C C . ILE A 1 73 ? -7.235 -1.692 13.742 1.00 95.75 73 ILE A C 1
ATOM 605 O O . ILE A 1 73 ? -8.088 -2.300 14.392 1.00 95.75 73 ILE A O 1
ATOM 609 N N . LEU A 1 74 ? -6.213 -2.319 13.155 1.00 96.31 74 LEU A N 1
ATOM 610 C CA . LEU A 1 74 ? -6.064 -3.771 13.149 1.00 96.31 74 LEU A CA 1
ATOM 611 C C . LEU A 1 74 ? -5.820 -4.330 14.555 1.00 96.31 74 LEU A C 1
ATOM 613 O O . LEU A 1 74 ? -6.464 -5.303 14.934 1.00 96.31 74 LEU A O 1
ATOM 617 N N . HIS A 1 75 ? -4.963 -3.696 15.356 1.00 95.19 75 HIS A N 1
ATOM 618 C CA . HIS A 1 75 ? -4.682 -4.149 16.720 1.00 95.19 75 HIS A CA 1
ATOM 619 C C . HIS A 1 75 ? -5.878 -4.017 17.670 1.00 95.19 75 HIS A C 1
ATOM 621 O O . HIS A 1 75 ? -5.989 -4.815 18.593 1.00 95.19 75 HIS A O 1
ATOM 627 N N . ASN A 1 76 ? -6.769 -3.045 17.460 1.00 95.31 76 ASN A N 1
ATOM 628 C CA . ASN A 1 76 ? -7.913 -2.838 18.355 1.00 95.31 76 ASN A CA 1
ATOM 629 C C . ASN A 1 76 ? -9.176 -3.595 17.918 1.00 95.31 76 ASN A C 1
ATOM 631 O O . ASN A 1 76 ? -9.974 -3.983 18.767 1.00 95.31 76 ASN A O 1
ATOM 635 N N . HIS A 1 77 ? -9.369 -3.812 16.612 1.00 95.44 77 HIS A N 1
ATOM 636 C CA . HIS A 1 77 ? -10.633 -4.340 16.075 1.00 95.44 77 HIS A CA 1
ATOM 637 C C . HIS A 1 77 ? -10.490 -5.636 15.272 1.00 95.44 77 HIS A C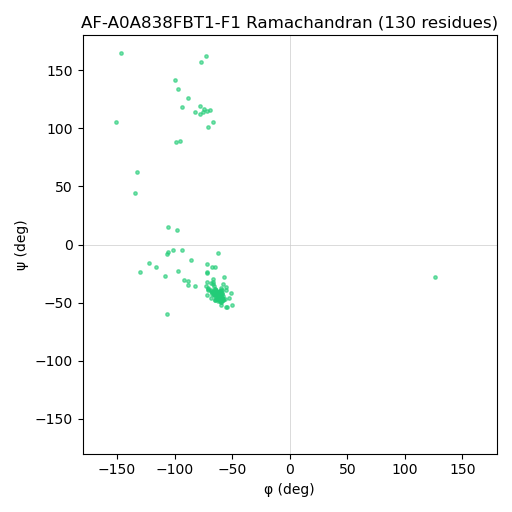 1
ATOM 639 O O . HIS A 1 77 ? -11.482 -6.326 15.052 1.00 95.44 77 HIS A O 1
ATOM 645 N N . TYR A 1 78 ? -9.273 -5.992 14.854 1.00 94.31 78 TYR A N 1
ATOM 646 C CA . TYR A 1 78 ? -8.991 -7.157 14.011 1.00 94.31 78 TYR A CA 1
ATOM 647 C C . TYR A 1 78 ? -7.792 -7.954 14.549 1.00 94.31 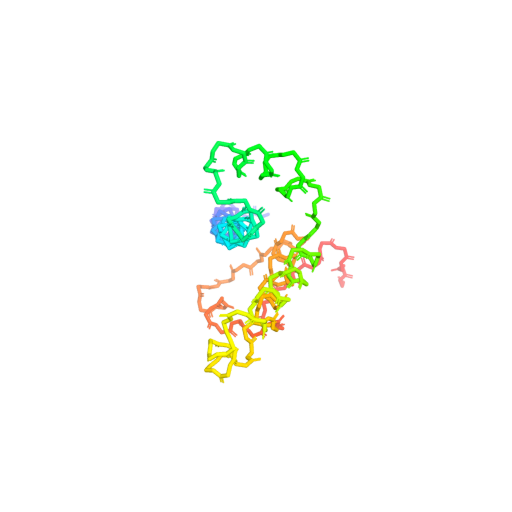78 TYR A C 1
ATOM 649 O O . TYR A 1 78 ? -6.914 -8.368 13.792 1.00 94.31 78 TYR A O 1
ATOM 657 N N . THR A 1 79 ? -7.750 -8.183 15.864 1.00 94.81 79 THR A N 1
ATOM 658 C CA . THR A 1 79 ? -6.628 -8.843 16.560 1.00 94.81 79 THR A CA 1
ATOM 659 C C . THR A 1 79 ? -6.260 -10.189 15.945 1.00 94.81 79 THR A C 1
ATOM 661 O O . THR A 1 79 ? -5.095 -10.414 15.628 1.00 94.81 79 THR A O 1
ATOM 664 N N . LYS A 1 80 ? -7.261 -11.031 15.659 1.00 96.50 80 LYS A N 1
ATOM 665 C CA . LYS A 1 80 ? -7.063 -12.338 15.017 1.00 96.50 80 LYS A CA 1
ATOM 666 C C . LYS A 1 80 ? -6.316 -12.237 13.683 1.00 96.50 80 LYS A C 1
ATOM 668 O O . LYS A 1 80 ? -5.460 -13.060 13.393 1.00 96.50 80 LYS A O 1
ATOM 673 N N . PHE A 1 81 ? -6.600 -11.211 12.877 1.00 95.44 81 PHE A N 1
ATOM 674 C CA . PHE A 1 81 ? -5.901 -11.021 11.605 1.00 95.44 81 PHE A CA 1
ATOM 675 C C . PHE A 1 81 ? -4.406 -10.768 11.819 1.00 95.44 81 PHE A C 1
ATOM 677 O O . PHE A 1 81 ? -3.589 -11.314 11.083 1.00 95.44 81 PHE A O 1
ATOM 684 N N . ILE A 1 82 ? -4.044 -9.962 12.821 1.00 95.94 82 ILE A N 1
ATOM 685 C CA . ILE A 1 82 ? -2.642 -9.687 13.154 1.00 95.94 82 ILE A CA 1
ATOM 686 C C . ILE A 1 82 ? -1.954 -10.927 13.727 1.00 95.94 82 ILE A C 1
ATOM 688 O O . ILE A 1 82 ? -0.806 -11.189 13.379 1.00 95.94 82 ILE A O 1
ATOM 692 N N . GLU A 1 83 ? -2.644 -11.699 14.565 1.00 95.06 83 GLU A N 1
ATOM 693 C CA . GLU A 1 83 ? -2.131 -12.964 15.104 1.00 95.06 83 GLU A CA 1
ATOM 694 C C . GLU A 1 83 ? -1.849 -13.979 13.988 1.00 95.06 83 GLU A C 1
ATOM 696 O O . GLU A 1 83 ? -0.778 -14.584 13.962 1.00 95.06 83 GLU A O 1
ATOM 701 N N . ASP A 1 84 ? -2.765 -14.094 13.024 1.00 97.75 84 ASP A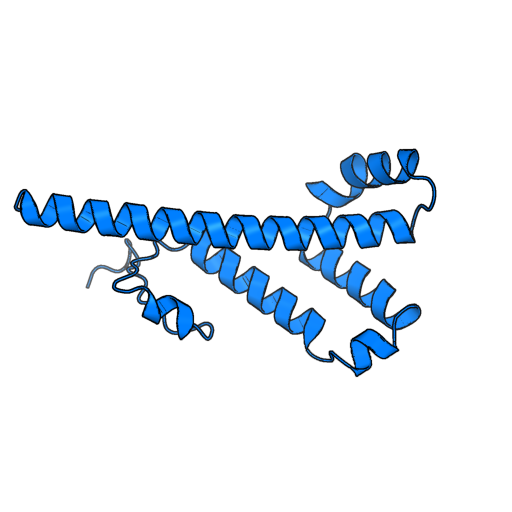 N 1
ATOM 702 C CA . ASP A 1 84 ? -2.617 -14.965 11.856 1.00 97.75 84 ASP A CA 1
ATOM 703 C C . ASP A 1 84 ? -1.558 -14.428 10.862 1.00 97.75 84 ASP A C 1
ATOM 705 O O . ASP A 1 84 ? -0.963 -15.194 10.103 1.00 97.75 84 ASP A O 1
ATOM 709 N N . ASN A 1 85 ? -1.293 -13.112 10.860 1.00 96.56 85 ASN A N 1
ATOM 710 C CA . ASN A 1 85 ? -0.410 -12.432 9.902 1.00 96.56 85 ASN A CA 1
ATOM 711 C C . ASN A 1 85 ? 0.586 -11.475 10.596 1.00 96.56 85 ASN A C 1
ATOM 713 O O . ASN A 1 85 ? 0.601 -10.271 10.309 1.00 96.56 85 ASN A O 1
ATOM 717 N N . PRO A 1 86 ? 1.494 -11.975 11.454 1.00 94.81 86 PRO A N 1
ATOM 718 C CA . PRO A 1 86 ? 2.327 -11.131 12.320 1.00 94.81 86 PRO A CA 1
ATOM 719 C C . PRO A 1 86 ? 3.314 -10.238 11.554 1.00 94.81 86 PRO A C 1
ATOM 721 O O . PRO A 1 86 ? 3.815 -9.248 12.084 1.00 94.81 86 PRO A O 1
ATOM 724 N N . LYS A 1 87 ? 3.607 -10.570 10.290 1.00 95.75 87 LYS A N 1
ATOM 725 C CA . LYS A 1 87 ? 4.522 -9.810 9.428 1.00 95.75 87 LYS A CA 1
ATOM 726 C C . LYS A 1 87 ? 3.824 -8.771 8.556 1.00 95.75 87 LYS A C 1
ATOM 728 O O . LYS A 1 87 ? 4.528 -7.981 7.932 1.00 95.75 87 LYS A O 1
ATOM 733 N N . PHE A 1 88 ? 2.491 -8.696 8.558 1.00 95.88 88 PHE A N 1
ATOM 734 C CA . PHE A 1 88 ? 1.718 -7.869 7.625 1.00 95.88 88 PHE A CA 1
ATOM 735 C C . PHE A 1 88 ? 2.207 -6.411 7.544 1.00 95.88 88 PHE A C 1
ATOM 737 O O . PHE A 1 88 ? 2.549 -5.925 6.468 1.00 95.88 88 PHE A O 1
ATOM 744 N N . LEU A 1 89 ? 2.339 -5.721 8.685 1.00 94.50 89 LEU A N 1
ATOM 745 C CA . LEU A 1 89 ? 2.812 -4.328 8.713 1.00 94.50 89 LEU A CA 1
ATOM 746 C C . LEU A 1 89 ? 4.282 -4.185 8.272 1.00 94.50 89 LEU A C 1
ATOM 748 O O . LEU A 1 89 ? 4.666 -3.177 7.670 1.00 94.50 89 LEU A O 1
ATOM 752 N N . SER A 1 90 ? 5.115 -5.192 8.553 1.00 95.00 90 SER A N 1
ATOM 753 C CA . SER A 1 90 ? 6.509 -5.211 8.093 1.00 95.00 90 SER A CA 1
ATOM 754 C C . SER A 1 90 ? 6.600 -5.443 6.583 1.00 95.00 90 SER A C 1
ATOM 756 O O . SER A 1 90 ? 7.398 -4.794 5.911 1.00 95.00 90 SER A O 1
ATOM 758 N N . ASP A 1 91 ? 5.728 -6.279 6.023 1.00 94.94 91 ASP A N 1
ATOM 759 C CA . ASP A 1 91 ? 5.694 -6.566 4.592 1.00 94.94 91 ASP A CA 1
ATOM 760 C C . ASP A 1 91 ? 5.163 -5.366 3.792 1.00 94.94 91 ASP A C 1
ATOM 762 O O . ASP A 1 91 ? 5.683 -5.079 2.716 1.00 94.94 91 ASP A O 1
ATOM 766 N N . LEU A 1 92 ? 4.247 -4.567 4.359 1.00 95.56 92 LEU A N 1
ATOM 767 C CA . LEU A 1 92 ? 3.882 -3.255 3.801 1.00 95.56 92 LEU A CA 1
ATOM 768 C C . LEU A 1 92 ? 5.082 -2.298 3.716 1.00 95.56 92 LEU A C 1
ATOM 770 O O . LEU A 1 92 ? 5.208 -1.544 2.751 1.00 95.56 92 LEU A O 1
ATOM 774 N N . THR A 1 93 ? 5.981 -2.337 4.703 1.00 93.69 93 THR A N 1
ATOM 775 C CA . THR A 1 93 ? 7.200 -1.510 4.705 1.00 93.69 93 THR A CA 1
ATOM 776 C C . THR A 1 93 ? 8.157 -1.959 3.601 1.00 93.69 93 THR A C 1
ATOM 778 O O . THR A 1 93 ? 8.596 -1.135 2.801 1.00 93.69 93 THR A O 1
ATOM 781 N N . LYS A 1 94 ? 8.384 -3.270 3.465 1.00 91.56 94 LYS A N 1
ATOM 782 C CA . LYS A 1 94 ? 9.200 -3.827 2.373 1.00 91.56 94 LYS A CA 1
ATOM 783 C C . LYS A 1 94 ? 8.620 -3.507 0.996 1.00 91.56 94 LYS A C 1
ATOM 785 O O . LYS A 1 94 ? 9.360 -3.174 0.075 1.00 91.56 94 LYS A O 1
ATOM 790 N N . ALA A 1 95 ? 7.295 -3.566 0.844 1.00 90.50 95 ALA A N 1
ATOM 791 C CA . ALA A 1 95 ? 6.631 -3.202 -0.406 1.00 90.50 95 ALA A CA 1
ATOM 792 C C . ALA A 1 95 ? 6.864 -1.723 -0.767 1.00 90.50 95 ALA A C 1
ATOM 794 O O . ALA A 1 95 ? 7.138 -1.403 -1.926 1.00 90.50 95 ALA A O 1
ATOM 795 N N . GLN A 1 96 ? 6.815 -0.826 0.224 1.00 92.44 96 GLN A N 1
ATOM 796 C CA . GLN A 1 96 ? 7.113 0.596 0.040 1.00 92.44 96 GLN A CA 1
ATOM 797 C C . GLN A 1 96 ? 8.570 0.817 -0.377 1.00 92.44 96 GLN A C 1
ATOM 799 O O . GLN A 1 96 ? 8.841 1.561 -1.322 1.00 92.44 96 GLN A O 1
ATOM 804 N N . GLU A 1 97 ? 9.509 0.163 0.304 1.00 88.88 97 GLU A N 1
ATOM 805 C CA . GLU A 1 97 ? 10.937 0.226 -0.011 1.00 88.88 97 GLU A CA 1
ATOM 806 C C . GLU A 1 97 ? 11.208 -0.276 -1.429 1.00 88.88 97 GLU A C 1
ATOM 808 O O . GLU A 1 97 ? 11.858 0.416 -2.214 1.00 88.88 97 GLU A O 1
ATOM 813 N N . PHE A 1 98 ? 10.619 -1.413 -1.807 1.00 85.44 98 PHE A N 1
ATOM 814 C CA . PHE A 1 98 ? 10.723 -1.955 -3.157 1.00 85.44 98 PHE A CA 1
ATOM 815 C C . PHE A 1 98 ? 10.207 -0.972 -4.210 1.00 85.44 98 PHE A C 1
ATOM 817 O O . PHE A 1 98 ? 10.899 -0.675 -5.190 1.00 85.44 98 PHE A O 1
ATOM 824 N N . ARG A 1 99 ? 9.023 -0.390 -3.988 1.00 88.00 99 ARG A N 1
ATOM 825 C CA . ARG A 1 99 ? 8.461 0.639 -4.870 1.00 88.00 99 ARG A CA 1
ATOM 826 C C . ARG A 1 99 ? 9.383 1.853 -4.983 1.00 88.00 99 ARG A C 1
ATOM 828 O O . ARG A 1 99 ? 9.577 2.359 -6.088 1.00 88.00 99 ARG A O 1
ATOM 835 N N . ASN A 1 100 ? 9.981 2.310 -3.884 1.00 86.00 100 ASN A N 1
ATOM 836 C CA . ASN A 1 100 ? 10.913 3.441 -3.889 1.00 86.00 100 ASN A CA 1
ATOM 837 C C . ASN A 1 100 ? 12.193 3.120 -4.669 1.00 86.00 100 ASN A C 1
ATOM 839 O O . ASN A 1 100 ? 12.634 3.927 -5.491 1.00 86.00 100 ASN A O 1
ATOM 843 N N . VAL A 1 101 ? 12.749 1.921 -4.492 1.00 83.06 101 VAL A N 1
ATOM 844 C CA . VAL A 1 101 ? 13.903 1.448 -5.265 1.00 83.06 101 VAL A CA 1
ATOM 845 C C . VAL A 1 101 ? 13.587 1.450 -6.763 1.00 83.06 101 VAL A C 1
ATOM 847 O O . VAL A 1 101 ? 14.359 2.003 -7.548 1.00 83.06 101 VAL A O 1
ATOM 850 N N . LEU A 1 102 ? 12.432 0.924 -7.175 1.00 79.38 102 LEU A N 1
ATOM 851 C CA . LEU A 1 102 ? 12.017 0.923 -8.584 1.00 79.38 102 LEU A CA 1
ATOM 852 C C . LEU A 1 102 ? 11.740 2.328 -9.136 1.00 79.38 102 LEU A C 1
ATOM 854 O O . LEU A 1 102 ? 11.983 2.590 -10.318 1.00 79.38 102 LEU A O 1
ATOM 858 N N . ALA A 1 103 ? 11.223 3.236 -8.306 1.00 76.25 103 ALA A N 1
ATOM 859 C CA . ALA A 1 103 ? 10.933 4.611 -8.696 1.00 76.25 103 ALA A CA 1
ATOM 860 C C . ALA A 1 103 ? 12.214 5.440 -8.906 1.00 76.25 103 ALA A C 1
ATOM 862 O O . ALA A 1 103 ? 12.294 6.232 -9.852 1.00 76.25 103 ALA A O 1
ATOM 863 N N . HIS A 1 104 ? 13.232 5.237 -8.070 1.00 69.12 104 HIS A N 1
ATOM 864 C CA . HIS A 1 104 ? 14.451 6.046 -8.095 1.00 69.12 104 HIS A CA 1
ATOM 865 C C . HIS A 1 104 ? 15.605 5.423 -8.888 1.00 69.12 104 HIS A C 1
ATOM 867 O O . HIS A 1 104 ? 16.466 6.158 -9.369 1.00 69.12 104 HIS A O 1
ATOM 873 N N . ARG A 1 105 ? 15.628 4.100 -9.094 1.00 65.25 105 ARG A N 1
ATOM 874 C CA . ARG A 1 105 ? 16.690 3.435 -9.864 1.00 65.25 105 ARG A CA 1
ATOM 875 C C . ARG A 1 105 ? 16.246 3.141 -11.299 1.00 65.25 105 ARG A C 1
ATOM 877 O O . ARG A 1 105 ? 15.106 2.749 -11.556 1.00 65.25 105 ARG A O 1
ATOM 884 N N . LYS A 1 106 ? 17.160 3.308 -12.264 1.00 57.12 106 LYS A N 1
ATOM 885 C CA . LYS A 1 106 ? 16.973 2.781 -13.625 1.00 57.12 106 LYS A CA 1
ATOM 886 C C . LYS A 1 106 ? 17.107 1.264 -13.541 1.00 57.12 106 LYS A C 1
ATOM 888 O O . LYS A 1 106 ? 18.204 0.734 -13.420 1.00 57.12 106 LYS A O 1
ATOM 893 N N . VAL A 1 107 ? 15.976 0.571 -13.542 1.00 52.41 107 VAL A N 1
ATOM 894 C CA . VAL A 1 107 ? 15.946 -0.890 -13.500 1.00 52.41 107 VAL A CA 1
ATOM 895 C C . VAL A 1 107 ? 16.483 -1.427 -14.826 1.00 52.41 107 VAL A C 1
ATOM 897 O O . VAL A 1 107 ? 15.863 -1.231 -15.870 1.00 52.41 107 VAL A O 1
ATOM 900 N N . PHE A 1 108 ? 17.615 -2.126 -14.794 1.00 51.00 108 PHE A N 1
ATOM 901 C CA . PHE A 1 108 ? 18.095 -2.913 -15.926 1.00 51.00 108 PHE A CA 1
ATOM 902 C C . PHE A 1 108 ? 17.717 -4.374 -15.696 1.00 51.00 108 PHE A C 1
ATOM 904 O O . PHE A 1 108 ? 18.477 -5.154 -15.136 1.00 51.00 108 PHE A O 1
ATOM 911 N N . THR A 1 109 ? 16.525 -4.770 -16.137 1.00 50.66 109 THR A N 1
ATOM 912 C CA . THR A 1 109 ? 16.151 -6.190 -16.138 1.00 50.66 109 THR A CA 1
ATOM 913 C C . THR A 1 109 ? 16.890 -6.902 -17.271 1.00 50.66 109 THR A C 1
ATOM 915 O O . THR A 1 109 ? 16.700 -6.591 -18.452 1.00 50.66 109 THR A O 1
ATOM 918 N N . ARG A 1 110 ? 17.767 -7.860 -16.933 1.00 48.97 110 ARG A N 1
ATOM 919 C CA . ARG A 1 110 ? 18.409 -8.728 -17.934 1.00 48.97 110 ARG A CA 1
ATOM 920 C C . ARG A 1 110 ? 17.478 -9.887 -18.305 1.00 48.97 110 ARG A C 1
ATOM 922 O O . ARG A 1 110 ? 17.441 -10.246 -19.486 1.00 48.97 110 ARG A O 1
ATOM 929 N N . LYS A 1 111 ? 16.704 -10.424 -17.348 1.00 52.88 111 LYS A N 1
ATOM 930 C CA . LYS A 1 111 ? 15.695 -11.491 -17.522 1.00 52.88 111 LYS A CA 1
ATOM 931 C C . LYS A 1 111 ? 14.496 -11.313 -16.567 1.00 52.88 111 LYS A C 1
ATOM 933 O O . LYS A 1 111 ? 14.560 -10.548 -15.616 1.00 52.88 111 LYS A O 1
ATOM 938 N N . LYS A 1 112 ? 13.388 -12.024 -16.834 1.00 51.56 112 LYS A N 1
ATOM 939 C CA . LYS A 1 112 ? 12.172 -12.036 -15.986 1.00 51.56 112 LYS A CA 1
ATOM 940 C C . LYS A 1 112 ? 12.432 -12.658 -14.602 1.00 51.56 112 LYS A C 1
ATOM 942 O O . LYS A 1 112 ? 11.954 -12.129 -13.612 1.00 51.56 112 LYS A O 1
ATOM 947 N N . SER A 1 113 ? 13.252 -13.710 -14.557 1.00 55.09 113 SER A N 1
ATOM 948 C CA . SER A 1 113 ? 13.650 -14.431 -13.340 1.00 55.09 113 SER A CA 1
ATOM 949 C C . SER A 1 113 ? 14.313 -13.549 -12.283 1.00 55.09 113 SER A C 1
ATOM 951 O O . SER A 1 113 ? 14.192 -13.839 -11.103 1.00 55.09 113 SER A O 1
ATOM 953 N N . ASP A 1 114 ? 14.978 -12.468 -12.699 1.00 54.47 114 ASP A N 1
ATOM 954 C CA . ASP A 1 114 ? 15.701 -11.559 -11.800 1.00 54.47 114 ASP A CA 1
ATOM 955 C C . ASP A 1 114 ? 14.738 -10.784 -10.872 1.00 54.47 114 ASP A C 1
ATOM 957 O O . ASP A 1 114 ? 15.153 -10.261 -9.843 1.00 54.47 114 ASP A O 1
ATOM 961 N N . LEU A 1 115 ? 13.451 -10.703 -11.243 1.00 54.59 115 LEU A N 1
ATOM 962 C CA . LEU A 1 115 ? 12.378 -10.142 -10.415 1.00 54.59 115 LEU A CA 1
ATOM 963 C C . LEU A 1 115 ? 11.744 -11.199 -9.505 1.00 54.59 115 LEU A C 1
ATOM 965 O O . LEU A 1 115 ? 11.362 -10.884 -8.385 1.00 54.59 115 LEU A O 1
ATOM 969 N N . ASP A 1 116 ? 11.638 -12.440 -9.983 1.00 48.97 116 ASP A N 1
ATOM 970 C CA . ASP A 1 116 ? 11.009 -13.541 -9.246 1.00 48.97 116 ASP A CA 1
ATOM 971 C C . ASP A 1 116 ? 11.882 -14.009 -8.062 1.00 48.97 116 ASP A C 1
ATOM 973 O O . A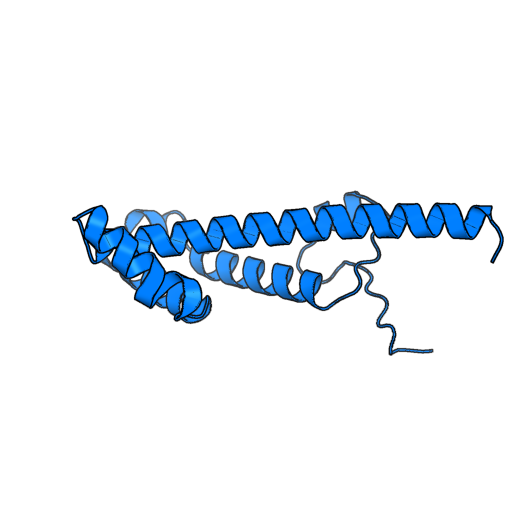SP A 1 116 ? 11.371 -14.559 -7.091 1.00 48.97 116 ASP A O 1
ATOM 977 N N . THR A 1 117 ? 13.196 -13.763 -8.118 1.00 47.44 117 THR A N 1
ATOM 978 C CA . THR A 1 117 ? 14.158 -14.032 -7.034 1.00 47.44 117 THR A CA 1
ATOM 979 C C . THR A 1 117 ? 14.486 -12.793 -6.194 1.00 47.44 117 THR A C 1
ATOM 981 O O . THR A 1 117 ? 15.476 -12.800 -5.466 1.00 47.44 117 THR A O 1
ATOM 984 N N . PHE A 1 118 ? 13.726 -11.701 -6.333 1.00 53.25 118 PHE A N 1
ATOM 985 C CA . PHE A 1 118 ? 14.033 -10.445 -5.656 1.00 53.25 118 PHE A CA 1
ATOM 986 C C . PHE A 1 118 ? 13.616 -10.480 -4.181 1.00 53.25 118 PHE A C 1
ATOM 988 O O . PHE A 1 118 ? 12.434 -10.480 -3.845 1.00 53.25 118 PHE A O 1
ATOM 995 N N . ASP A 1 119 ? 14.614 -10.464 -3.307 1.00 51.75 119 ASP A N 1
ATOM 996 C CA . ASP A 1 119 ? 14.505 -10.440 -1.847 1.00 51.75 119 ASP A CA 1
ATOM 997 C C . ASP A 1 119 ? 14.732 -9.045 -1.236 1.00 51.75 119 ASP A C 1
ATOM 999 O O . ASP A 1 119 ? 14.559 -8.870 -0.031 1.00 51.75 119 ASP A O 1
ATOM 1003 N N . GLY A 1 120 ? 15.090 -8.052 -2.058 1.00 48.25 120 GLY A N 1
ATOM 1004 C CA . GLY A 1 120 ? 15.493 -6.711 -1.622 1.00 48.25 120 GLY A CA 1
ATOM 1005 C C . GLY A 1 120 ? 16.856 -6.275 -2.168 1.00 48.25 120 GLY A C 1
ATOM 1006 O O . GLY A 1 120 ? 17.040 -5.085 -2.427 1.00 48.25 120 GLY A O 1
ATOM 1007 N N . ASP A 1 121 ? 17.761 -7.223 -2.453 1.00 45.06 121 ASP A N 1
ATOM 1008 C CA . ASP A 1 121 ? 19.187 -6.925 -2.676 1.00 45.06 121 ASP A CA 1
ATOM 1009 C C . ASP A 1 121 ? 19.700 -7.242 -4.099 1.00 45.06 121 ASP A C 1
ATOM 1011 O O . ASP A 1 121 ? 20.706 -6.685 -4.537 1.00 45.06 121 ASP A O 1
ATOM 1015 N N . ASN A 1 122 ? 19.000 -8.088 -4.868 1.00 42.62 122 ASN A N 1
ATOM 1016 C CA . ASN A 1 122 ? 19.604 -8.814 -6.001 1.00 42.62 122 ASN A CA 1
ATOM 1017 C C . ASN A 1 122 ? 19.264 -8.349 -7.439 1.00 42.62 122 ASN A C 1
ATOM 1019 O O . ASN A 1 122 ? 19.562 -9.057 -8.404 1.00 42.62 122 ASN A O 1
ATOM 1023 N N . VAL A 1 123 ? 18.692 -7.158 -7.649 1.00 49.19 123 VAL A N 1
ATOM 1024 C CA . VAL A 1 123 ? 18.600 -6.586 -9.013 1.00 49.19 123 VAL A CA 1
ATOM 1025 C C . VAL A 1 123 ? 19.861 -5.775 -9.302 1.00 49.19 123 VAL A C 1
ATOM 1027 O O . VAL A 1 123 ? 20.202 -4.858 -8.565 1.00 49.19 123 VAL A O 1
ATOM 1030 N N . TRP A 1 124 ? 20.551 -6.073 -10.405 1.00 44.91 124 TRP A N 1
ATOM 1031 C CA . TRP A 1 124 ? 21.692 -5.272 -10.853 1.00 44.91 124 TRP A CA 1
ATOM 1032 C C . TRP A 1 124 ? 21.208 -3.883 -11.288 1.00 44.91 124 TRP A C 1
ATOM 1034 O O . TRP A 1 124 ? 20.598 -3.716 -12.346 1.00 44.91 124 TRP A O 1
ATOM 1044 N N . PHE A 1 125 ? 21.468 -2.880 -10.455 1.00 45.50 125 PHE A N 1
ATOM 1045 C CA . PHE A 1 125 ? 21.210 -1.481 -10.771 1.00 45.50 125 PHE A CA 1
ATOM 1046 C C . PHE A 1 125 ? 22.488 -0.868 -11.346 1.00 45.50 125 PHE A C 1
ATOM 1048 O O . PHE A 1 125 ? 23.493 -0.784 -10.647 1.00 45.50 125 PHE A O 1
ATOM 1055 N N . GLU A 1 126 ? 22.467 -0.391 -12.591 1.00 41.59 126 GLU A N 1
ATOM 1056 C CA . GLU A 1 126 ? 23.489 0.571 -13.011 1.00 41.59 126 GLU A CA 1
ATOM 1057 C C . GLU A 1 126 ? 23.130 1.922 -12.392 1.00 41.59 126 GLU A C 1
ATOM 1059 O O . GLU A 1 126 ? 22.101 2.526 -12.719 1.00 41.59 126 GLU A O 1
ATOM 1064 N N . ASN A 1 127 ? 23.975 2.397 -11.478 1.00 39.88 127 ASN A N 1
ATOM 1065 C CA . ASN A 1 127 ? 23.963 3.794 -11.087 1.00 39.88 127 ASN A CA 1
ATOM 1066 C C . ASN A 1 127 ? 24.546 4.603 -12.261 1.00 39.88 1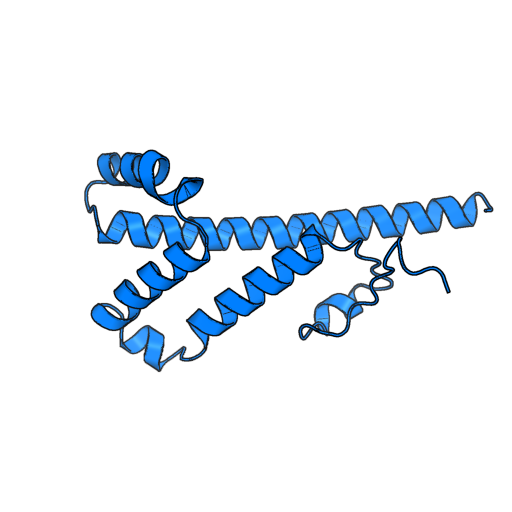27 ASN A C 1
ATOM 1068 O O . ASN A 1 127 ? 25.735 4.461 -12.536 1.00 39.88 127 ASN A O 1
ATOM 1072 N N . PRO A 1 128 ? 23.777 5.479 -12.937 1.00 41.03 128 PRO A N 1
ATOM 1073 C CA . PRO A 1 128 ? 24.321 6.309 -14.013 1.00 41.03 128 PRO A CA 1
ATOM 1074 C C . PRO A 1 128 ? 25.418 7.284 -13.538 1.00 41.03 128 PRO A C 1
ATOM 1076 O O . PRO A 1 128 ? 26.046 7.932 -14.372 1.00 41.03 128 PRO A O 1
ATOM 1079 N N . TYR A 1 129 ? 25.647 7.388 -12.223 1.00 36.25 129 TYR A N 1
ATOM 1080 C CA . TYR A 1 129 ? 26.691 8.195 -11.594 1.00 36.25 129 TYR A CA 1
ATOM 1081 C C . TYR A 1 129 ? 27.881 7.390 -11.046 1.00 36.25 129 TYR A C 1
ATOM 1083 O O . TYR A 1 129 ? 28.865 8.003 -10.644 1.00 36.25 129 TYR A O 1
ATOM 1091 N N . CYS A 1 130 ? 27.845 6.052 -11.050 1.00 38.69 130 CYS A N 1
ATOM 1092 C CA . CYS A 1 130 ? 29.039 5.243 -10.784 1.00 38.69 130 CYS A CA 1
ATOM 1093 C C . CYS A 1 130 ? 29.664 4.867 -12.127 1.00 38.69 130 CYS A C 1
ATOM 1095 O O . CYS A 1 130 ? 29.309 3.859 -12.731 1.00 38.69 130 CYS A O 1
ATOM 1097 N N . LYS A 1 131 ? 30.561 5.730 -12.609 1.00 33.28 131 LYS A N 1
ATOM 1098 C CA . LYS A 1 131 ? 31.581 5.327 -13.575 1.00 33.28 131 LYS A CA 1
ATOM 1099 C C . LYS A 1 131 ? 32.672 4.604 -12.785 1.00 33.28 131 LYS A C 1
ATOM 1101 O O . LYS A 1 131 ? 33.244 5.221 -11.889 1.00 33.28 131 LYS A O 1
ATOM 1106 N N . GLU A 1 132 ? 32.911 3.334 -13.092 1.00 34.75 132 GLU A N 1
ATOM 1107 C CA . GLU A 1 132 ? 34.256 2.760 -12.949 1.00 34.75 132 GLU A CA 1
ATOM 1108 C C . GLU A 1 132 ? 35.117 3.228 -14.126 1.00 34.75 132 GLU A C 1
ATOM 1110 O O . GLU A 1 132 ? 34.571 3.318 -15.256 1.00 34.75 132 GLU A O 1
#

Solvent-accessible surface area (backbone atoms only — not comparable to full-atom values): 7662 Å² total; per-residue (Å²): 132,54,73,70,54,52,54,54,50,52,52,37,49,54,51,30,53,52,53,44,52,50,51,47,49,54,51,50,53,52,53,50,51,51,41,51,52,54,25,46,74,78,28,86,49,70,69,60,18,52,49,43,30,68,73,54,38,66,82,68,43,54,71,68,57,48,49,51,55,49,49,53,50,36,65,74,75,36,45,67,58,43,71,78,39,77,53,52,74,58,50,54,49,52,51,52,51,52,44,48,50,52,72,75,43,61,64,56,55,89,54,77,65,52,63,79,68,53,83,84,81,67,65,67,63,67,55,95,82,66,76,128

Radius of gyration: 19.31 Å; Cα contacts (8 Å, |Δi|>4): 87; chains: 1; bounding box: 56×31×53 Å

Foldseek 3Di:
DDPVVVVVVVVQLVVLVVVLVVLLVVLLVVQVVLLLVLLCVVDVDPVVSVVCSVPPRPPPDDPVRSLVSSVVCCVVPVVVVCVVPVCVSVVNVVSVLVNVCSVPFSQRDPDPVQVVPDPPPGGDTDDPPDDD

Secondary structure (DSSP, 8-state):
--HHHHHHHHHHHHHHHHHHHHHHHHHHHHHHHHHHHHHHHH--SHHHHHHHIIIIITTTS-HHHHHHHHHHHHHHH-HHHHHH-TTHHHHHHHHHHHHHHHHHS-B--S-THHHHT-SSS-S-B--TT---

Mean predicted aligned error: 9.86 Å

Nearest PDB structures (foldseek):
  6rxt-assembly1_UK  TM=2.656E-01  e=3.380E+00  Thermochaetoides thermophila

pLDDT: mean 78.55, std 18.31, range [33.28, 97.75]